Protein AF-A0A3B8XGX7-F1 (afdb_monomer_lite)

Radius of gyration: 17.06 Å; chains: 1; bounding box: 26×36×50 Å

pLDDT: mean 89.61, std 15.7, range [41.16, 98.75]

Structure (mmCIF, N/CA/C/O backbone):
data_AF-A0A3B8XGX7-F1
#
_entry.id   AF-A0A3B8XGX7-F1
#
loop_
_atom_site.group_PDB
_atom_site.id
_atom_site.type_symbol
_atom_site.label_atom_id
_atom_site.label_alt_id
_atom_site.label_comp_id
_atom_site.label_asym_id
_atom_site.label_entity_id
_atom_site.label_seq_id
_atom_site.pdbx_PDB_ins_code
_atom_site.Cartn_x
_atom_site.Cartn_y
_atom_site.Cartn_z
_atom_site.occupancy
_atom_site.B_iso_or_equiv
_atom_site.auth_seq_id
_atom_site.auth_comp_id
_atom_site.auth_asym_id
_atom_site.auth_atom_id
_atom_site.pdbx_PDB_model_num
ATOM 1 N N . MET A 1 1 ? -4.140 -21.050 30.693 1.00 41.16 1 MET A N 1
ATOM 2 C CA . MET A 1 1 ? -4.157 -21.950 29.520 1.00 41.16 1 MET A CA 1
ATOM 3 C C . MET A 1 1 ? -3.443 -21.250 28.376 1.00 41.16 1 MET A C 1
ATOM 5 O O . MET A 1 1 ? -4.001 -20.316 27.817 1.00 41.16 1 MET A O 1
ATOM 9 N N . ARG A 1 2 ? -2.192 -21.625 28.078 1.00 44.34 2 ARG A N 1
ATOM 10 C CA . ARG A 1 2 ? -1.565 -21.225 26.810 1.00 44.34 2 ARG A CA 1
ATOM 11 C C . ARG A 1 2 ? -2.365 -21.921 25.713 1.00 44.34 2 ARG A C 1
ATOM 13 O O . ARG A 1 2 ? -2.430 -23.147 25.723 1.00 44.34 2 ARG A O 1
ATOM 20 N N . LYS A 1 3 ? -3.035 -21.157 24.846 1.00 51.06 3 LYS A N 1
ATOM 21 C CA . LYS A 1 3 ? -3.544 -21.711 23.590 1.00 51.06 3 LYS A CA 1
ATOM 22 C C . LYS A 1 3 ? -2.333 -22.323 22.892 1.00 51.06 3 LYS A C 1
ATOM 24 O O . LYS A 1 3 ? -1.315 -21.655 22.756 1.00 51.06 3 LYS A O 1
ATOM 29 N N . SER A 1 4 ? -2.425 -23.604 22.577 1.00 48.00 4 SER A N 1
ATOM 30 C CA . SER A 1 4 ? -1.474 -24.318 21.740 1.00 48.00 4 SER A CA 1
ATOM 31 C C . SER A 1 4 ? -1.275 -23.517 20.456 1.00 48.00 4 SER A C 1
ATOM 33 O O . SER A 1 4 ? -2.197 -23.425 19.646 1.00 48.00 4 SER A O 1
ATOM 35 N N . GLU A 1 5 ? -0.110 -22.888 20.306 1.00 56.59 5 GLU A N 1
ATOM 36 C CA . GLU A 1 5 ? 0.352 -22.400 19.013 1.00 56.59 5 GLU A CA 1
ATOM 37 C C . GLU A 1 5 ? 0.407 -23.615 18.089 1.00 56.59 5 GLU A C 1
ATOM 39 O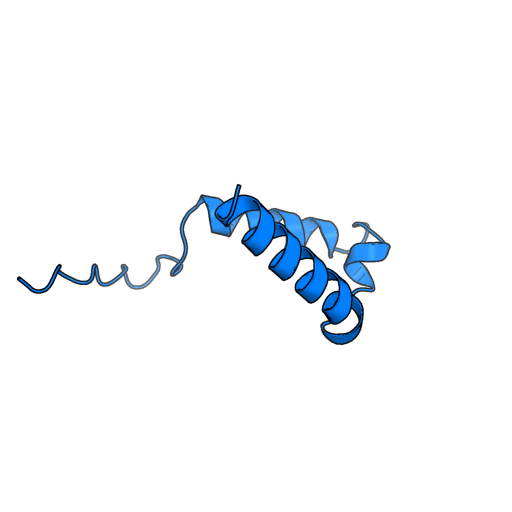 O . GLU A 1 5 ? 1.179 -24.549 18.302 1.00 56.59 5 GLU A O 1
ATOM 44 N N . SER A 1 6 ? -0.509 -23.636 17.124 1.00 60.00 6 SER A N 1
ATOM 45 C CA . SER A 1 6 ? -0.500 -24.573 16.012 1.00 60.00 6 SER A CA 1
ATOM 46 C C . SER A 1 6 ? 0.795 -24.344 15.244 1.00 60.00 6 SER A C 1
ATOM 48 O O . SER A 1 6 ? 0.889 -23.405 14.458 1.00 60.00 6 SER A O 1
ATOM 50 N N . MET A 1 7 ? 1.806 -25.164 15.517 1.00 56.66 7 MET A N 1
ATOM 51 C CA . MET A 1 7 ? 3.005 -25.249 14.694 1.00 56.66 7 MET A CA 1
ATOM 52 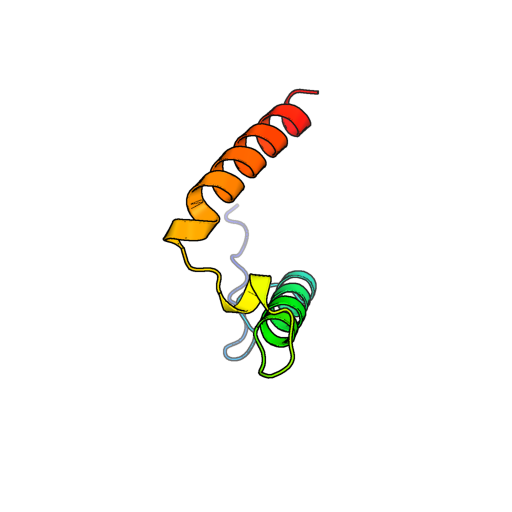C C . MET A 1 7 ? 2.555 -25.692 13.302 1.00 56.66 7 MET A C 1
ATOM 54 O O . MET A 1 7 ? 2.069 -26.809 13.143 1.00 56.66 7 MET A O 1
ATOM 58 N N . SER A 1 8 ? 2.638 -24.787 12.329 1.00 65.50 8 SER A N 1
ATOM 59 C CA . SER A 1 8 ? 2.329 -25.076 10.931 1.00 65.50 8 SER A CA 1
ATOM 60 C C . SER A 1 8 ? 3.198 -26.231 10.429 1.00 65.50 8 SER A C 1
ATOM 62 O O . SER A 1 8 ? 4.384 -26.310 10.766 1.00 65.50 8 SER A O 1
ATOM 64 N N . GLU A 1 9 ? 2.611 -27.121 9.629 1.00 69.50 9 GLU A N 1
ATOM 65 C CA . GLU A 1 9 ? 3.320 -28.222 8.973 1.00 69.50 9 GLU A CA 1
ATOM 66 C C . GLU A 1 9 ? 4.509 -27.683 8.146 1.00 69.50 9 GLU A C 1
ATOM 68 O O . GLU A 1 9 ? 4.428 -26.586 7.588 1.00 69.50 9 GLU A O 1
ATOM 73 N N . PRO A 1 10 ? 5.617 -28.438 8.018 1.00 72.12 10 PRO A N 1
ATOM 74 C CA . PRO A 1 10 ? 6.889 -27.953 7.465 1.00 72.12 10 PRO A CA 1
ATOM 75 C C . PRO A 1 10 ? 6.850 -27.507 5.991 1.00 72.12 10 PRO A C 1
ATOM 77 O O . PRO A 1 10 ? 7.867 -27.050 5.474 1.00 72.12 10 PRO A O 1
ATOM 80 N N . ASN A 1 11 ? 5.709 -27.637 5.310 1.00 73.44 11 ASN A N 1
ATOM 81 C CA . ASN A 1 11 ? 5.524 -27.237 3.917 1.00 73.44 11 ASN A CA 1
ATOM 82 C C . ASN A 1 11 ? 4.208 -26.474 3.667 1.00 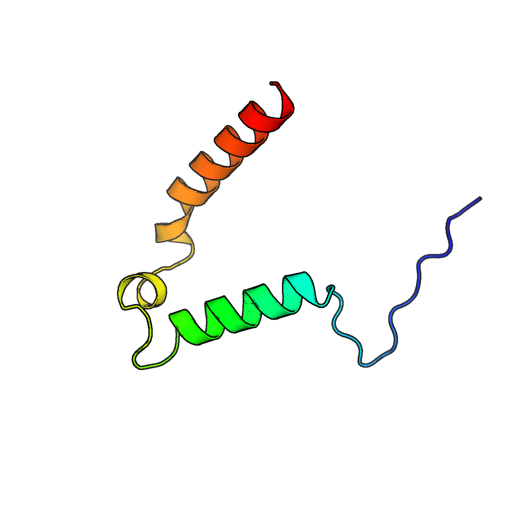73.44 11 ASN A C 1
ATOM 84 O O . ASN A 1 11 ? 3.819 -26.282 2.515 1.00 73.44 11 ASN A O 1
ATOM 88 N N . GLU A 1 12 ? 3.501 -26.067 4.723 1.00 78.50 12 GLU A N 1
ATOM 89 C CA . GLU A 1 12 ? 2.328 -25.208 4.584 1.00 78.50 12 GLU A CA 1
ATOM 90 C C . GLU A 1 12 ? 2.778 -23.739 4.628 1.00 78.50 12 GLU A C 1
ATOM 92 O O . GLU A 1 12 ? 3.551 -23.362 5.517 1.00 78.50 12 GLU A O 1
ATOM 97 N N . PRO A 1 13 ? 2.355 -22.890 3.674 1.00 81.88 13 PRO A N 1
ATOM 98 C CA . PRO A 1 13 ? 2.662 -21.472 3.750 1.00 81.88 13 PRO A CA 1
ATOM 99 C C . PRO A 1 13 ? 2.110 -20.880 5.058 1.00 81.88 13 PRO A C 1
ATOM 101 O O . PRO A 1 13 ? 1.020 -21.254 5.488 1.00 81.88 13 PRO A O 1
ATOM 104 N N . PRO A 1 14 ? 2.806 -19.915 5.687 1.00 86.94 14 PRO A N 1
ATOM 105 C CA . PRO A 1 14 ? 2.416 -19.357 6.986 1.00 86.94 14 PRO A CA 1
ATOM 106 C C . PRO A 1 14 ? 1.204 -18.404 6.898 1.00 86.94 14 PRO A C 1
ATOM 108 O O . PRO A 1 14 ? 1.047 -17.507 7.724 1.00 86.94 14 PRO A O 1
ATOM 111 N N . PHE A 1 15 ? 0.366 -18.545 5.873 1.00 90.00 15 PHE A N 1
ATOM 112 C CA . PHE A 1 15 ? -0.775 -17.690 5.577 1.00 90.00 15 PHE A CA 1
ATOM 113 C C . PHE A 1 15 ? -1.948 -18.516 5.039 1.00 90.00 15 PHE A C 1
ATOM 115 O O . PHE A 1 15 ? -1.767 -19.565 4.427 1.00 90.00 15 PHE A O 1
ATOM 122 N N . SER A 1 16 ? -3.171 -18.033 5.268 1.00 94.31 16 SER A N 1
ATOM 123 C CA . SER A 1 16 ? -4.392 -18.722 4.839 1.00 94.31 16 SER A CA 1
ATOM 124 C C . SER A 1 16 ? -4.557 -18.721 3.315 1.00 94.31 16 SER A C 1
ATOM 126 O O . SER A 1 16 ? -3.986 -17.888 2.609 1.00 94.31 16 SER A O 1
ATOM 128 N N . THR A 1 17 ? -5.427 -19.596 2.801 1.00 93.50 17 THR A N 1
ATOM 129 C CA . THR A 1 17 ? -5.779 -19.650 1.370 1.00 93.50 17 THR A CA 1
ATOM 130 C C . THR A 1 17 ? -6.250 -18.300 0.824 1.00 93.50 17 THR A C 1
ATOM 132 O O . THR A 1 17 ? -5.908 -17.944 -0.300 1.00 93.50 17 THR A O 1
ATOM 135 N N . GLY A 1 18 ? -6.990 -17.519 1.620 1.00 95.12 18 GLY A N 1
ATOM 136 C CA . GLY A 1 18 ? -7.455 -16.190 1.212 1.00 95.12 18 GLY A CA 1
ATOM 137 C C . GLY A 1 18 ? -6.304 -15.213 0.968 1.00 95.12 18 GLY A C 1
ATOM 138 O O . GLY A 1 18 ? -6.288 -14.522 -0.045 1.00 95.12 18 GLY A O 1
ATOM 139 N N . VAL A 1 19 ? -5.300 -15.208 1.850 1.00 95.44 19 VAL A N 1
ATOM 140 C CA . VAL A 1 19 ? -4.087 -14.397 1.663 1.00 95.44 19 VAL A CA 1
ATOM 141 C C . VAL A 1 19 ? -3.263 -14.916 0.481 1.00 95.44 19 VAL A C 1
ATOM 143 O O . VAL A 1 19 ? -2.760 -14.120 -0.309 1.00 95.44 19 VAL A O 1
ATOM 146 N N . GLY A 1 20 ? -3.191 -16.238 0.297 1.00 96.06 20 GLY A N 1
ATOM 147 C CA . GLY A 1 20 ? -2.560 -16.845 -0.878 1.00 96.06 20 GLY A CA 1
ATOM 148 C C . GLY A 1 20 ? -3.163 -16.353 -2.200 1.00 96.06 20 GLY A C 1
ATOM 149 O O . GLY A 1 20 ? -2.423 -15.960 -3.100 1.00 96.06 20 GLY A O 1
ATOM 150 N N . ALA A 1 21 ? -4.493 -16.271 -2.293 1.00 96.56 21 ALA A N 1
ATOM 151 C CA . ALA A 1 21 ? -5.178 -15.764 -3.484 1.00 96.56 21 ALA A CA 1
ATOM 152 C C . ALA A 1 21 ? -4.841 -14.290 -3.789 1.00 96.56 21 ALA A C 1
ATOM 154 O O . ALA A 1 21 ? -4.720 -13.911 -4.955 1.00 96.56 21 ALA A O 1
ATOM 155 N N . ILE A 1 22 ? -4.628 -13.454 -2.765 1.00 97.00 22 ILE A N 1
ATOM 156 C CA . ILE A 1 22 ? -4.185 -12.061 -2.956 1.00 97.00 22 ILE A CA 1
ATOM 157 C C . ILE A 1 22 ? -2.798 -12.028 -3.610 1.00 97.00 22 ILE A C 1
ATOM 159 O O . ILE A 1 22 ? -2.576 -11.250 -4.540 1.00 97.00 22 ILE A O 1
ATOM 163 N N . PHE A 1 23 ? -1.874 -12.896 -3.187 1.00 96.25 23 PHE A N 1
ATOM 164 C CA . PHE A 1 23 ? -0.554 -12.981 -3.816 1.00 96.25 23 PHE A CA 1
ATOM 165 C C . PHE A 1 23 ? -0.631 -13.401 -5.283 1.00 96.25 23 PHE A C 1
ATOM 167 O O . PHE A 1 23 ? 0.091 -12.838 -6.106 1.00 96.25 23 PHE A O 1
ATOM 174 N N . GLU A 1 24 ? -1.528 -14.320 -5.639 1.00 97.50 24 GLU A N 1
ATOM 175 C CA . GLU A 1 24 ? -1.754 -14.702 -7.038 1.00 97.50 24 GLU A CA 1
ATOM 176 C C . GLU A 1 24 ? -2.271 -13.526 -7.881 1.00 97.50 24 GLU A C 1
ATOM 178 O O . GLU A 1 24 ? -1.788 -13.299 -8.995 1.00 97.50 24 GLU A O 1
ATOM 183 N N . VAL A 1 25 ? -3.205 -12.736 -7.341 1.00 97.94 25 VAL A N 1
ATOM 184 C CA . VAL A 1 25 ? -3.719 -11.529 -8.008 1.00 97.94 25 VAL A CA 1
ATOM 185 C C . VAL A 1 25 ? -2.600 -10.512 -8.227 1.00 97.94 25 VAL A C 1
ATOM 187 O O . VAL A 1 25 ? -2.400 -10.061 -9.357 1.00 97.94 25 VAL A O 1
ATOM 190 N N . VAL A 1 26 ? -1.826 -10.190 -7.187 1.00 97.50 26 VAL A N 1
ATOM 191 C CA . VAL A 1 26 ? -0.708 -9.236 -7.284 1.00 97.50 26 VAL A CA 1
ATOM 192 C C . VAL A 1 26 ? 0.348 -9.732 -8.277 1.00 97.50 26 VAL A C 1
ATOM 194 O O . VAL A 1 26 ? 0.824 -8.957 -9.110 1.00 97.50 26 VAL A O 1
ATOM 197 N N . ALA A 1 27 ? 0.679 -11.027 -8.252 1.00 97.88 27 ALA A N 1
ATOM 198 C CA . ALA A 1 27 ? 1.617 -11.627 -9.197 1.00 97.88 27 ALA A CA 1
ATOM 199 C C . ALA A 1 27 ? 1.129 -11.487 -10.646 1.00 97.88 27 ALA A C 1
ATOM 201 O O . ALA A 1 27 ? 1.906 -11.111 -11.526 1.00 97.88 27 ALA A O 1
ATOM 202 N N . ARG A 1 28 ? -0.164 -11.724 -10.897 1.00 98.38 28 ARG A N 1
ATOM 203 C CA . ARG A 1 28 ? -0.770 -11.562 -12.225 1.00 98.38 28 ARG A CA 1
ATOM 204 C C . ARG A 1 28 ? -0.775 -10.105 -12.687 1.00 98.38 28 ARG A C 1
ATOM 206 O O . ARG A 1 28 ? -0.459 -9.852 -13.848 1.00 98.38 28 ARG A O 1
ATOM 213 N N . LEU A 1 29 ? -1.100 -9.155 -11.809 1.00 98.44 29 LEU A N 1
ATOM 214 C CA . LEU A 1 29 ? -1.093 -7.727 -12.144 1.00 98.44 29 LEU A CA 1
ATOM 215 C C . LEU A 1 29 ? 0.317 -7.225 -12.478 1.00 98.44 29 LEU A C 1
ATOM 217 O O . LEU A 1 29 ? 0.474 -6.427 -13.401 1.00 98.44 29 LEU A O 1
ATOM 221 N N . ARG A 1 30 ? 1.348 -7.740 -11.797 1.00 97.88 30 ARG A N 1
ATOM 222 C CA . ARG A 1 30 ? 2.750 -7.336 -12.001 1.00 97.88 30 ARG A CA 1
ATOM 223 C C . ARG A 1 30 ? 3.499 -8.134 -13.082 1.00 97.88 30 ARG A C 1
ATOM 225 O O . ARG A 1 30 ? 4.636 -7.789 -13.412 1.00 97.88 30 ARG A O 1
ATOM 232 N N . ALA A 1 31 ? 2.898 -9.180 -13.649 1.00 98.06 31 ALA A N 1
ATOM 233 C CA . ALA A 1 31 ? 3.504 -9.995 -14.705 1.00 98.06 31 ALA A CA 1
ATOM 234 C C . ALA A 1 31 ? 3.716 -9.205 -16.019 1.00 98.06 31 ALA A C 1
ATOM 236 O O . ALA A 1 31 ? 3.073 -8.176 -16.240 1.00 98.06 31 ALA A O 1
ATOM 237 N N . 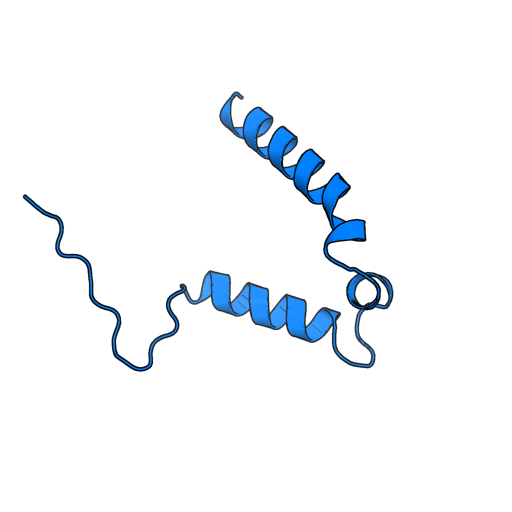PRO A 1 32 ? 4.585 -9.666 -16.942 1.00 97.69 32 PRO A N 1
ATOM 238 C CA . PRO A 1 32 ? 4.640 -9.116 -18.298 1.00 97.69 32 PRO A CA 1
ATOM 239 C C . PRO A 1 32 ? 3.255 -9.142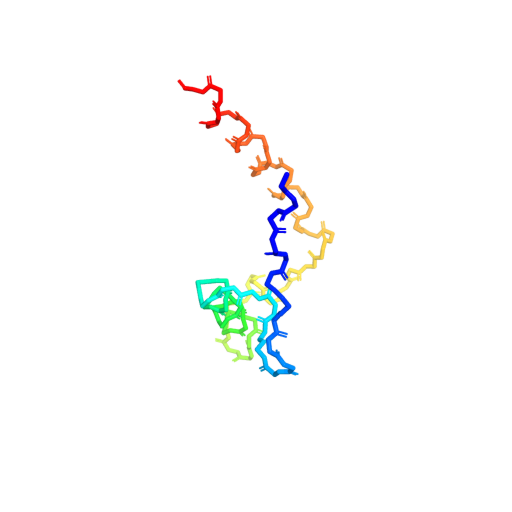 -18.967 1.00 97.69 32 PRO A C 1
ATOM 241 O O . PRO A 1 32 ? 2.591 -10.174 -18.975 1.00 97.69 32 PRO A O 1
ATOM 244 N N . GLY A 1 33 ? 2.812 -8.005 -19.512 1.00 97.00 33 GLY A N 1
ATOM 245 C CA . GLY A 1 33 ? 1.458 -7.854 -20.069 1.00 97.00 33 GLY A CA 1
ATOM 246 C C . GLY A 1 33 ? 0.344 -7.668 -19.027 1.00 97.00 33 GLY A C 1
ATOM 247 O O . GLY A 1 33 ? -0.821 -7.584 -19.407 1.00 97.00 33 GLY A O 1
ATOM 248 N N . GLY A 1 34 ? 0.688 -7.600 -17.737 1.00 97.44 34 GLY A N 1
ATOM 249 C CA . GLY A 1 34 ? -0.211 -7.200 -16.657 1.00 97.44 34 GLY A CA 1
ATOM 250 C C . GLY A 1 34 ? -0.499 -5.694 -16.649 1.00 97.44 34 GLY A C 1
ATOM 251 O O . GLY A 1 34 ? -0.208 -4.977 -17.609 1.00 97.44 34 GLY A O 1
ATOM 252 N N . CYS A 1 35 ? -1.069 -5.204 -15.552 1.00 98.25 35 CYS A N 1
ATOM 253 C CA . CYS A 1 35 ? -1.437 -3.800 -15.407 1.00 98.25 35 CYS A CA 1
ATOM 254 C C . CYS A 1 35 ? -0.182 -2.901 -15.429 1.00 98.25 35 CYS A C 1
ATOM 256 O O . CYS A 1 35 ? 0.718 -3.091 -14.605 1.00 98.25 35 CYS A O 1
ATOM 258 N N . PRO A 1 36 ? -0.087 -1.914 -16.343 1.00 97.88 36 PRO A N 1
ATOM 259 C CA . PRO A 1 36 ? 1.079 -1.035 -16.418 1.00 97.88 36 PRO A CA 1
ATOM 260 C C . PRO A 1 36 ? 1.340 -0.270 -15.117 1.00 97.88 36 PRO A C 1
ATOM 262 O O . PRO A 1 36 ? 2.479 -0.224 -14.662 1.00 97.88 36 PRO A O 1
ATOM 265 N N . TRP A 1 37 ? 0.282 0.243 -14.481 1.00 97.69 37 TRP A N 1
ATOM 266 C CA . TRP A 1 37 ? 0.391 1.006 -13.239 1.00 97.69 37 TRP A CA 1
ATOM 267 C C . TRP A 1 37 ? 0.950 0.158 -12.093 1.00 97.69 37 TRP A C 1
ATOM 269 O O . TRP A 1 37 ? 1.912 0.576 -11.452 1.00 97.69 37 TRP A O 1
ATOM 279 N N . ASP A 1 38 ? 0.420 -1.055 -11.884 1.00 97.69 38 ASP A N 1
ATOM 280 C CA . ASP A 1 38 ? 0.880 -1.964 -10.823 1.00 97.69 38 ASP A CA 1
ATOM 281 C C . ASP A 1 38 ? 2.347 -2.356 -10.999 1.00 97.69 38 ASP A C 1
ATOM 283 O O . ASP A 1 38 ? 3.079 -2.510 -10.022 1.00 97.69 38 ASP A O 1
ATOM 287 N N . ARG A 1 39 ? 2.795 -2.519 -12.247 1.00 97.44 39 ARG A N 1
ATOM 288 C CA . ARG A 1 39 ? 4.185 -2.869 -12.566 1.00 97.44 39 ARG A CA 1
ATOM 289 C C . ARG A 1 39 ? 5.169 -1.754 -12.235 1.00 97.44 39 ARG A C 1
ATOM 291 O O . ARG A 1 39 ? 6.302 -2.054 -11.867 1.00 97.44 39 ARG A O 1
ATOM 298 N N . GLU A 1 40 ? 4.748 -0.504 -12.379 1.00 97.31 40 GLU A N 1
ATOM 299 C CA . GLU A 1 40 ? 5.576 0.678 -12.121 1.00 97.31 40 GLU A CA 1
ATOM 300 C C . GLU A 1 40 ? 5.672 1.024 -10.626 1.00 97.31 40 GLU A C 1
ATOM 302 O O . GLU A 1 40 ? 6.568 1.770 -10.235 1.00 97.31 40 GLU A O 1
ATOM 307 N N . GLN A 1 41 ? 4.806 0.459 -9.772 1.00 98.06 41 GLN A N 1
ATOM 308 C CA . GLN A 1 41 ? 4.796 0.776 -8.343 1.00 98.06 41 GLN A CA 1
ATOM 309 C C . GLN A 1 41 ? 6.037 0.267 -7.592 1.00 98.06 41 GLN A C 1
ATOM 311 O O . GLN A 1 41 ? 6.433 -0.904 -7.724 1.00 98.06 41 GLN A O 1
ATOM 316 N N . THR A 1 42 ? 6.559 1.130 -6.716 1.00 97.12 42 THR A N 1
ATOM 317 C CA . THR A 1 42 ? 7.590 0.854 -5.706 1.00 97.12 42 THR A CA 1
ATOM 318 C C . THR A 1 42 ? 7.041 1.101 -4.296 1.00 97.12 42 THR A C 1
ATOM 320 O O . THR A 1 42 ? 5.949 1.641 -4.120 1.00 97.12 42 THR A O 1
ATOM 323 N N . HIS A 1 43 ? 7.795 0.738 -3.254 1.00 97.50 43 HIS A N 1
ATOM 324 C CA . HIS A 1 43 ? 7.388 1.048 -1.878 1.00 97.50 43 HIS A CA 1
ATOM 325 C C . HIS A 1 43 ? 7.297 2.562 -1.622 1.00 97.50 43 HIS A C 1
ATOM 327 O O . HIS A 1 43 ? 6.470 3.011 -0.832 1.00 97.50 43 HIS A O 1
ATOM 333 N N . GLU A 1 44 ? 8.131 3.364 -2.285 1.00 98.50 44 GLU A N 1
ATOM 334 C CA . GLU A 1 44 ? 8.096 4.822 -2.194 1.00 98.50 44 GLU A CA 1
ATOM 335 C C . GLU A 1 44 ? 6.847 5.402 -2.856 1.00 98.50 44 GLU A C 1
ATOM 337 O O . GLU A 1 44 ? 6.223 6.280 -2.262 1.00 98.50 44 GLU A O 1
ATOM 342 N N . SER A 1 45 ? 6.462 4.909 -4.041 1.00 97.94 45 SER A N 1
ATOM 343 C CA . SER A 1 45 ? 5.266 5.399 -4.741 1.00 97.94 45 SER A CA 1
ATOM 344 C C . SER A 1 45 ? 3.972 5.003 -4.031 1.00 97.94 45 SER A C 1
ATOM 346 O O . SER A 1 45 ? 2.998 5.748 -4.093 1.00 97.94 45 SER A O 1
ATOM 348 N N . LEU A 1 46 ? 3.973 3.866 -3.322 1.00 98.31 46 LEU A N 1
ATOM 349 C CA . LEU A 1 46 ? 2.805 3.356 -2.601 1.00 98.31 46 LEU A CA 1
ATOM 350 C C . LEU A 1 46 ? 2.618 3.930 -1.192 1.00 98.31 46 LEU A C 1
ATOM 352 O O . LEU A 1 46 ? 1.537 3.809 -0.620 1.00 98.31 46 LEU A O 1
ATOM 356 N N . ARG A 1 47 ? 3.647 4.569 -0.625 1.00 98.50 47 ARG A N 1
ATOM 357 C CA . ARG A 1 47 ? 3.609 5.139 0.729 1.00 98.50 47 ARG A CA 1
ATOM 358 C C . ARG A 1 47 ? 2.409 6.063 1.009 1.00 98.50 47 ARG A C 1
ATOM 360 O O . ARG A 1 47 ? 1.825 5.882 2.075 1.00 98.50 47 ARG A O 1
ATOM 367 N N . PRO A 1 48 ? 2.049 7.044 0.151 1.00 98.44 48 PRO A N 1
ATOM 368 C CA . PRO A 1 48 ? 0.897 7.904 0.428 1.00 98.44 48 PRO A CA 1
ATOM 369 C C . PRO A 1 48 ? -0.414 7.111 0.493 1.00 98.44 48 PRO A C 1
ATOM 371 O O . PRO A 1 48 ? -1.158 7.286 1.449 1.00 98.44 48 PRO A O 1
ATOM 374 N N . TYR A 1 49 ? -0.634 6.169 -0.429 1.00 98.19 49 TYR A N 1
ATOM 375 C CA . TYR A 1 49 ? -1.849 5.348 -0.441 1.00 98.19 49 TYR A CA 1
ATOM 376 C C . TYR A 1 49 ? -1.947 4.454 0.798 1.00 98.19 49 TYR A C 1
ATOM 378 O O . TYR A 1 49 ? -3.002 4.355 1.405 1.00 98.19 49 TYR A O 1
ATOM 386 N N . LEU A 1 50 ? -0.835 3.861 1.251 1.00 98.31 50 LEU A N 1
ATOM 387 C CA . LEU A 1 50 ? -0.840 3.080 2.494 1.00 98.31 50 LEU A CA 1
ATOM 388 C C . LEU A 1 50 ? -1.245 3.928 3.713 1.00 98.31 50 LEU A C 1
ATOM 390 O O . LEU A 1 50 ? -1.906 3.428 4.624 1.00 98.31 50 LEU A O 1
ATOM 394 N N . LEU A 1 51 ? -0.824 5.196 3.752 1.00 98.56 51 LEU A N 1
ATOM 395 C CA . LEU A 1 51 ? -1.196 6.110 4.828 1.00 98.56 51 LEU A CA 1
ATOM 396 C C . LEU A 1 51 ? -2.693 6.436 4.780 1.00 98.56 51 LEU A C 1
ATOM 398 O O . LEU A 1 51 ? -3.341 6.374 5.821 1.00 98.56 51 LEU A O 1
ATOM 402 N N . GLU A 1 52 ? -3.223 6.746 3.595 1.00 98.75 52 GLU A N 1
ATOM 403 C CA . GLU A 1 52 ? -4.652 7.006 3.369 1.00 98.75 52 GLU A CA 1
ATOM 404 C C . GLU A 1 52 ? -5.506 5.816 3.830 1.00 98.75 52 GLU A C 1
ATOM 406 O O . GLU A 1 52 ? -6.332 5.974 4.725 1.00 98.75 52 GLU A O 1
ATOM 411 N N . GLU A 1 53 ? -5.202 4.607 3.355 1.00 98.50 53 GLU A N 1
ATOM 412 C CA . GLU A 1 53 ? -5.907 3.368 3.723 1.00 98.50 53 GLU A CA 1
ATOM 413 C C . GLU A 1 53 ? -5.849 3.073 5.233 1.00 98.50 53 GLU A C 1
ATOM 415 O O . GLU A 1 53 ? -6.779 2.518 5.817 1.00 98.50 53 GLU A O 1
ATOM 420 N N . THR A 1 54 ? -4.761 3.464 5.908 1.00 98.62 54 THR A N 1
ATOM 421 C CA . THR A 1 54 ? -4.661 3.325 7.370 1.00 98.62 54 THR A CA 1
ATOM 422 C C . THR A 1 54 ? -5.646 4.252 8.081 1.00 98.62 54 THR A C 1
ATOM 424 O O . THR A 1 54 ? -6.258 3.845 9.066 1.00 98.62 54 THR A O 1
ATOM 427 N N . TYR A 1 55 ? -5.805 5.489 7.605 1.00 98.44 55 TYR A N 1
ATOM 428 C CA . TYR A 1 55 ? -6.786 6.417 8.165 1.00 98.44 55 TYR A CA 1
ATOM 429 C C . TYR A 1 55 ? -8.221 5.977 7.869 1.00 98.44 55 TYR A C 1
ATOM 431 O O . TYR A 1 55 ? -9.045 6.021 8.779 1.00 98.44 55 TYR A O 1
ATOM 439 N N . GLU A 1 56 ? -8.499 5.490 6.659 1.00 98.44 56 GLU A N 1
ATOM 440 C CA . GLU A 1 56 ? -9.813 4.936 6.303 1.00 98.44 56 GLU A CA 1
ATOM 441 C C . GLU A 1 56 ? -10.171 3.723 7.172 1.00 98.44 56 GLU A C 1
ATOM 443 O O . GLU A 1 56 ? -11.297 3.600 7.655 1.00 98.44 56 GLU A O 1
ATOM 448 N N . LEU A 1 57 ? -9.198 2.849 7.456 1.00 98.31 57 LEU A N 1
ATOM 449 C CA . LEU A 1 57 ? -9.399 1.727 8.370 1.00 98.31 57 LEU A CA 1
ATOM 450 C C . LEU A 1 57 ? -9.752 2.192 9.789 1.00 98.31 57 LEU A C 1
ATOM 452 O O . LEU A 1 57 ? -10.634 1.608 10.417 1.00 98.31 57 LEU A O 1
ATOM 456 N N . LEU A 1 58 ? -9.057 3.207 10.312 1.00 98.50 58 LEU A N 1
ATOM 457 C CA . LEU A 1 58 ? -9.351 3.753 11.640 1.00 98.50 58 LEU A CA 1
ATOM 458 C C . LEU A 1 58 ? -10.754 4.364 11.685 1.00 98.50 58 LEU A C 1
ATOM 460 O O . LEU A 1 58 ? -11.507 4.078 12.612 1.00 98.50 58 LEU A O 1
ATOM 464 N N . GLU A 1 59 ? -11.127 5.128 10.658 1.00 98.38 59 GLU A N 1
ATOM 465 C CA . GLU A 1 59 ? -12.475 5.685 10.530 1.00 98.38 59 GLU A CA 1
ATOM 466 C C . GLU A 1 59 ? -13.545 4.584 10.534 1.00 98.38 59 GLU A C 1
ATOM 468 O O . GLU A 1 59 ? -14.525 4.687 11.267 1.00 98.38 59 GLU A O 1
ATOM 473 N N . ALA A 1 60 ? -13.334 3.497 9.785 1.00 98.19 60 ALA A N 1
ATOM 474 C CA . ALA A 1 60 ? -14.271 2.375 9.724 1.00 98.19 60 ALA A CA 1
ATOM 475 C C . ALA A 1 60 ? -14.399 1.593 11.046 1.00 98.19 60 ALA A C 1
ATOM 477 O O . ALA A 1 60 ? -15.410 0.931 11.274 1.00 98.19 60 ALA A O 1
ATOM 478 N N . ILE A 1 61 ? -13.375 1.622 11.905 1.00 98.38 61 ILE A N 1
ATOM 479 C CA . ILE A 1 61 ? -13.429 1.019 13.247 1.00 98.38 61 ILE A CA 1
ATOM 480 C C . ILE A 1 61 ? -14.217 1.908 14.217 1.00 98.38 61 ILE A C 1
ATOM 482 O O . ILE A 1 61 ? -14.917 1.384 15.085 1.00 98.38 61 ILE A O 1
ATOM 486 N N . ASP A 1 62 ? -14.087 3.228 14.081 1.00 97.31 62 ASP A N 1
ATOM 487 C CA . ASP A 1 62 ? -14.678 4.213 14.991 1.00 97.31 62 ASP A CA 1
ATOM 488 C C . ASP A 1 62 ? -16.155 4.549 14.671 1.00 97.31 62 ASP A C 1
ATOM 490 O O . ASP A 1 62 ? -16.800 5.257 15.453 1.00 97.31 62 ASP A O 1
ATOM 494 N N . SER A 1 63 ? -16.700 4.050 13.551 1.00 82.38 63 SER A N 1
ATOM 495 C CA . SER A 1 63 ? -18.099 4.233 13.110 1.00 8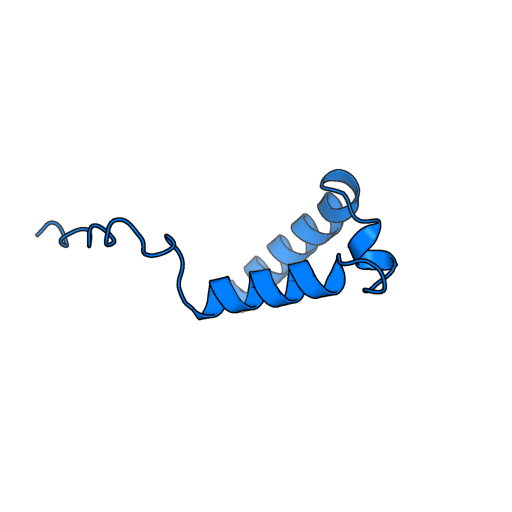2.38 63 SER A CA 1
ATOM 496 C C . SER A 1 63 ? -19.074 3.202 13.683 1.00 82.38 63 SER A C 1
ATOM 498 O O . SER A 1 63 ? -20.186 3.606 14.099 1.00 82.38 63 SER A O 1
#

Secondary structure (DSSP, 8-state):
---------TTS-SS-HHHHHHHHHHHHHHSTTS-HHHHH--HHHHHHHHHHHHHHHHHHHH-

Sequence (63 aa):
MRKSESMSEPNEPPFSTGVGAIFEVVARLRAPGGCPWDREQTHESLRPYLLEETYELLEAIDS

Foldseek 3Di:
DPDPPPPDDPPDPPDDPVVVVVVVVLCQQCDVVHPPVSVPDDPVNCVVVVVVVVVVVVVVVVD